Protein AF-A0A485BJ15-F1 (afdb_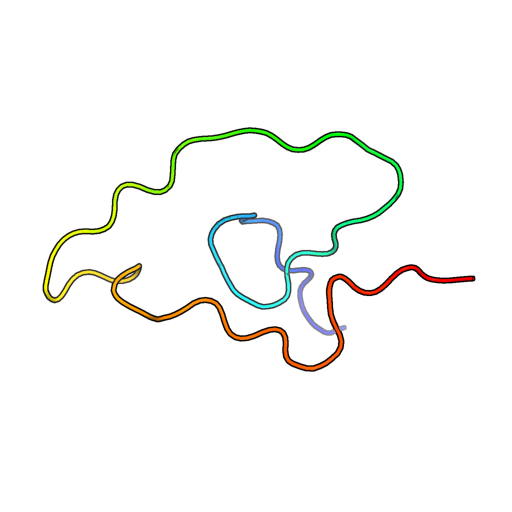monomer)

pLDDT: mean 89.07, std 14.0, range [48.97, 98.38]

Mean predicted aligned error: 4.85 Å

Structure (mmCIF, N/CA/C/O backbone):
data_AF-A0A485BJ15-F1
#
_entry.id   AF-A0A485BJ15-F1
#
loop_
_atom_site.group_PDB
_atom_site.id
_atom_site.type_symbol
_atom_site.label_atom_id
_atom_site.label_alt_id
_atom_site.label_comp_id
_atom_site.label_asym_id
_atom_site.label_entity_id
_atom_site.label_seq_id
_atom_site.pdbx_PDB_ins_code
_atom_site.Cartn_x
_atom_site.Cartn_y
_atom_site.Cartn_z
_atom_site.occupancy
_atom_site.B_iso_or_equiv
_atom_site.auth_seq_id
_atom_site.auth_comp_id
_atom_site.auth_asym_id
_atom_site.auth_atom_id
_atom_site.pdbx_PDB_model_num
ATOM 1 N N . MET A 1 1 ? 14.796 19.682 2.124 1.00 48.97 1 MET A N 1
ATOM 2 C CA . MET A 1 1 ? 14.759 18.305 1.591 1.00 48.97 1 MET A CA 1
ATOM 3 C C . MET A 1 1 ? 13.359 17.765 1.814 1.00 48.97 1 MET A C 1
ATOM 5 O O . MET A 1 1 ? 12.837 18.014 2.892 1.00 48.97 1 MET A O 1
ATOM 9 N N . ALA A 1 2 ? 12.735 17.102 0.837 1.00 57.97 2 ALA A N 1
ATOM 10 C CA . ALA A 1 2 ? 11.516 16.348 1.129 1.00 57.97 2 ALA A CA 1
ATOM 11 C C . ALA A 1 2 ? 11.878 15.247 2.135 1.00 57.97 2 ALA A C 1
ATOM 13 O O . ALA A 1 2 ? 12.888 14.564 1.952 1.00 57.97 2 ALA A O 1
ATOM 14 N N . GLU A 1 3 ? 11.126 15.149 3.223 1.00 63.94 3 GLU A N 1
ATOM 15 C CA . GLU A 1 3 ? 11.332 14.122 4.236 1.00 63.94 3 GLU A CA 1
ATOM 16 C C . GLU A 1 3 ? 11.113 12.747 3.596 1.00 63.94 3 GLU A C 1
ATOM 18 O O . GLU A 1 3 ? 10.157 12.538 2.846 1.00 63.94 3 GLU A O 1
ATOM 23 N N . MET A 1 4 ? 12.059 11.834 3.804 1.00 77.75 4 MET A N 1
ATOM 24 C CA . MET A 1 4 ? 12.004 10.513 3.192 1.00 77.75 4 MET A CA 1
ATOM 25 C C . MET A 1 4 ? 10.942 9.690 3.925 1.00 77.75 4 MET A C 1
ATOM 27 O O . MET A 1 4 ? 11.068 9.461 5.127 1.00 77.75 4 MET A O 1
ATOM 31 N N . GLN A 1 5 ? 9.890 9.271 3.220 1.00 89.31 5 GLN A N 1
ATOM 32 C CA . GLN A 1 5 ? 8.854 8.411 3.791 1.00 89.31 5 GLN A CA 1
ATOM 33 C C . GLN A 1 5 ? 9.442 7.023 4.070 1.00 89.31 5 GLN A C 1
ATOM 35 O O . GLN A 1 5 ? 9.814 6.303 3.142 1.00 89.31 5 GLN A O 1
ATOM 40 N N . ASN A 1 6 ? 9.526 6.664 5.351 1.00 90.94 6 ASN A N 1
ATOM 41 C CA . ASN A 1 6 ? 10.132 5.419 5.821 1.00 90.94 6 ASN A CA 1
ATOM 42 C C . ASN A 1 6 ? 9.100 4.343 6.187 1.00 90.94 6 ASN A C 1
ATOM 44 O O . ASN A 1 6 ? 9.491 3.199 6.406 1.00 90.94 6 ASN A O 1
ATOM 48 N N . ASP A 1 7 ? 7.809 4.679 6.246 1.00 94.50 7 ASP A N 1
ATOM 49 C CA . ASP A 1 7 ? 6.740 3.712 6.485 1.00 94.50 7 ASP A CA 1
ATOM 50 C C . ASP A 1 7 ? 6.348 3.013 5.167 1.00 94.50 7 ASP A C 1
ATOM 52 O O . ASP A 1 7 ? 5.791 3.666 4.278 1.00 94.50 7 ASP A O 1
ATOM 56 N N . PRO A 1 8 ? 6.612 1.699 5.008 1.00 95.12 8 PRO A N 1
ATOM 57 C CA . PRO A 1 8 ? 6.277 0.957 3.792 1.00 95.12 8 PRO A CA 1
ATOM 58 C C . PRO A 1 8 ? 4.773 0.818 3.547 1.00 95.12 8 PRO A C 1
ATOM 60 O O . PRO A 1 8 ? 4.375 0.437 2.443 1.00 95.12 8 P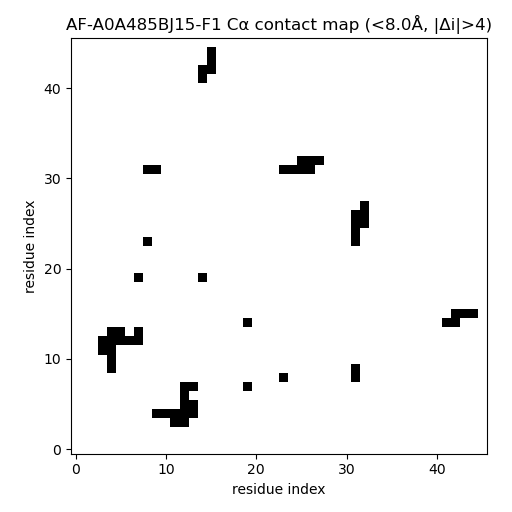RO A O 1
ATOM 63 N N . LEU A 1 9 ? 3.941 1.116 4.548 1.00 97.00 9 LEU A N 1
ATOM 64 C CA . LEU A 1 9 ? 2.489 1.081 4.435 1.00 97.00 9 LEU A CA 1
ATOM 65 C C . LEU A 1 9 ? 1.926 2.357 3.800 1.00 97.00 9 LEU A C 1
ATOM 67 O O . LEU A 1 9 ? 0.778 2.351 3.361 1.00 97.00 9 LEU A O 1
ATOM 71 N N . LEU A 1 10 ? 2.715 3.436 3.718 1.00 95.62 10 LEU A N 1
ATOM 72 C CA . LEU A 1 10 ? 2.267 4.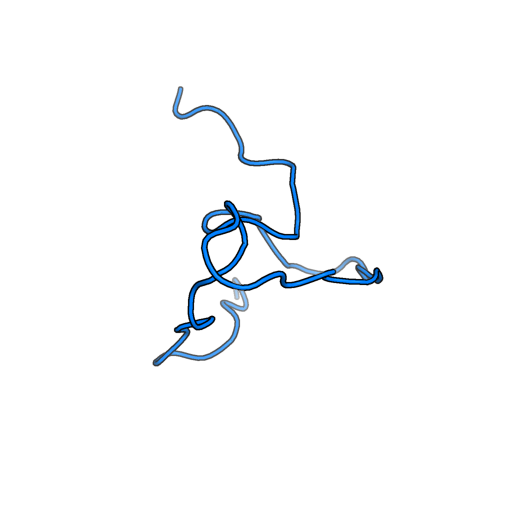731 3.211 1.00 95.62 10 LEU A CA 1
ATOM 73 C C . LEU A 1 10 ? 2.829 5.054 1.814 1.00 95.62 10 LEU A C 1
ATOM 75 O O . LEU A 1 10 ? 3.949 4.660 1.463 1.00 95.62 10 LEU A O 1
ATOM 79 N N . PRO A 1 11 ? 2.078 5.811 0.989 1.00 93.31 11 PRO A N 1
ATOM 80 C CA . PRO A 1 11 ? 2.572 6.289 -0.295 1.00 93.31 11 PRO A CA 1
ATOM 81 C C . PRO A 1 11 ? 3.859 7.105 -0.142 1.00 93.31 11 PRO A C 1
ATOM 83 O O . PRO A 1 11 ? 4.017 7.886 0.794 1.00 93.31 11 PRO A O 1
ATOM 86 N N . GLY A 1 12 ? 4.771 6.947 -1.101 1.00 91.56 12 GLY A N 1
ATOM 87 C CA . GLY A 1 12 ? 6.070 7.623 -1.098 1.00 91.56 12 GLY A CA 1
ATOM 88 C C . GLY A 1 12 ? 7.223 6.780 -0.555 1.00 91.56 12 GLY A C 1
ATOM 89 O O . GLY A 1 12 ? 8.372 7.163 -0.766 1.00 91.56 12 GLY A O 1
ATOM 90 N N . TYR A 1 13 ? 6.957 5.620 0.060 1.00 93.06 13 TYR A N 1
ATOM 91 C CA . TYR A 1 13 ? 8.020 4.676 0.405 1.00 93.06 13 TYR A CA 1
ATOM 92 C C . TYR A 1 13 ? 8.762 4.182 -0.846 1.00 93.06 13 TYR A C 1
ATOM 94 O O . TYR A 1 13 ? 8.152 3.768 -1.838 1.00 93.06 13 TYR A O 1
ATOM 102 N N . SER A 1 14 ? 10.094 4.207 -0.790 1.00 92.12 14 SER A N 1
ATOM 103 C CA . SER A 1 14 ? 10.959 3.836 -1.911 1.00 92.12 14 SER A CA 1
ATOM 104 C C . SER A 1 14 ? 11.282 2.340 -1.896 1.00 92.12 14 SER A C 1
ATOM 106 O O . SER A 1 14 ? 12.189 1.890 -1.196 1.00 92.12 14 SER A O 1
ATOM 108 N N . PHE A 1 15 ? 10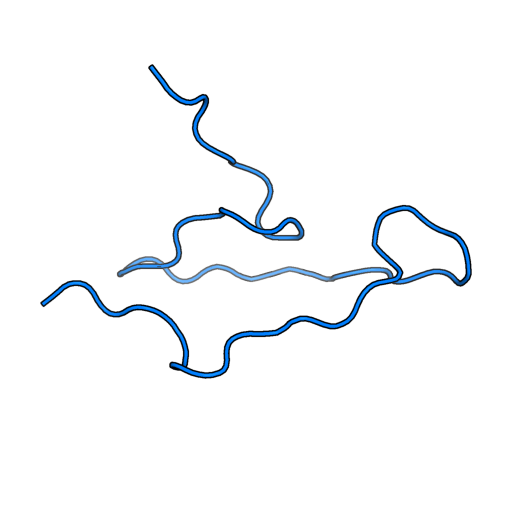.547 1.561 -2.692 1.00 92.44 15 PHE A N 1
ATOM 109 C CA . PHE A 1 15 ? 10.876 0.157 -2.958 1.00 92.44 15 PHE A CA 1
ATOM 110 C C . PHE A 1 15 ? 11.998 0.068 -4.003 1.00 92.44 15 PHE A C 1
ATOM 112 O O . PHE A 1 15 ? 11.914 0.703 -5.052 1.00 92.44 15 PHE A O 1
ATOM 119 N N . ASN A 1 16 ? 13.040 -0.718 -3.723 1.00 91.38 16 ASN A N 1
ATOM 120 C CA . ASN A 1 16 ? 14.157 -0.947 -4.645 1.00 91.38 16 ASN A CA 1
ATOM 121 C C . ASN A 1 16 ? 14.725 -2.372 -4.451 1.00 91.38 16 ASN A C 1
ATOM 123 O O . ASN A 1 16 ? 13.956 -3.317 -4.317 1.00 91.38 16 ASN A O 1
ATOM 127 N N . ALA A 1 17 ? 16.048 -2.546 -4.417 1.00 91.94 17 ALA A N 1
ATOM 128 C CA . ALA A 1 17 ? 16.705 -3.854 -4.414 1.00 91.94 17 ALA A CA 1
ATOM 129 C C . ALA A 1 17 ? 16.501 -4.697 -3.140 1.00 91.94 17 ALA A C 1
ATOM 131 O O . ALA A 1 17 ? 16.704 -5.910 -3.172 1.00 91.94 17 ALA A O 1
ATOM 132 N N . HIS A 1 18 ? 16.136 -4.082 -2.012 1.00 91.62 18 HIS A N 1
ATOM 133 C CA . HIS A 1 18 ? 15.924 -4.810 -0.762 1.00 91.62 18 HIS A CA 1
ATOM 134 C C . HIS A 1 18 ? 14.510 -5.386 -0.687 1.00 91.62 18 HIS A C 1
ATOM 136 O O . HIS A 1 18 ? 13.528 -4.686 -0.935 1.00 91.62 18 HIS A O 1
ATOM 142 N N . LEU A 1 19 ? 14.416 -6.653 -0.277 1.00 95.06 19 LEU A N 1
ATOM 143 C CA . LEU A 1 19 ? 13.146 -7.268 0.086 1.00 95.06 19 LEU A CA 1
ATOM 144 C C . LEU A 1 19 ? 12.534 -6.515 1.274 1.00 95.06 19 LEU A C 1
ATOM 146 O O . LEU A 1 19 ? 13.184 -6.333 2.302 1.00 95.06 19 LEU A O 1
ATOM 150 N N . VAL A 1 20 ? 11.266 -6.135 1.139 1.00 96.00 20 VAL A N 1
ATOM 151 C CA . VAL A 1 20 ? 10.461 -5.533 2.205 1.00 96.00 20 VAL A CA 1
ATOM 152 C C . VAL A 1 20 ? 9.231 -6.408 2.406 1.00 96.00 20 VAL A C 1
ATOM 154 O O . VAL A 1 20 ? 8.538 -6.732 1.443 1.00 96.00 20 VAL A O 1
ATOM 157 N N . ALA A 1 21 ? 8.975 -6.808 3.648 1.00 97.12 21 ALA A N 1
ATOM 158 C CA . ALA A 1 21 ? 7.851 -7.658 4.021 1.00 97.12 21 ALA A CA 1
ATOM 159 C C . ALA A 1 21 ? 7.154 -7.100 5.267 1.00 97.12 21 ALA A C 1
ATOM 161 O O . ALA A 1 21 ? 7.790 -6.459 6.103 1.00 97.12 21 ALA A O 1
ATOM 162 N N . GLY A 1 22 ? 5.852 -7.355 5.392 1.00 96.44 22 GLY A N 1
ATOM 163 C CA . GLY A 1 22 ? 5.039 -6.885 6.510 1.00 96.44 22 GLY A CA 1
ATOM 164 C C . GLY A 1 22 ? 3.564 -7.251 6.349 1.00 96.44 22 GLY A C 1
ATOM 165 O O . GLY A 1 22 ? 3.183 -7.929 5.396 1.00 96.44 22 GLY A O 1
ATOM 166 N N . LEU A 1 23 ? 2.747 -6.786 7.293 1.00 97.94 23 LEU A N 1
ATOM 167 C CA . LEU A 1 23 ? 1.289 -6.875 7.270 1.00 97.94 23 LEU A CA 1
ATOM 168 C C . LEU A 1 23 ? 0.723 -5.453 7.227 1.00 97.94 23 LEU A C 1
ATOM 170 O O . LEU A 1 23 ? 1.152 -4.611 8.012 1.00 97.94 23 LEU A O 1
ATOM 174 N N . THR A 1 24 ? -0.258 -5.211 6.358 1.00 97.81 24 THR A N 1
ATOM 175 C CA . THR A 1 24 ? -1.018 -3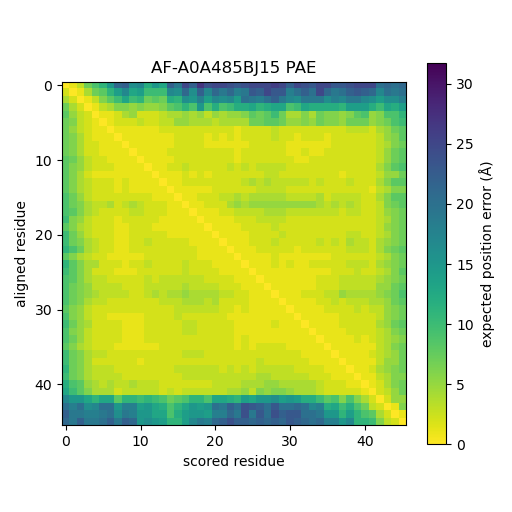.954 6.312 1.00 97.81 24 THR A CA 1
ATOM 176 C C . THR A 1 24 ? -2.386 -4.187 6.964 1.00 97.81 24 THR A C 1
ATOM 178 O O . THR A 1 24 ? -3.286 -4.693 6.290 1.00 97.81 24 THR A O 1
ATOM 181 N N . PRO A 1 25 ? -2.566 -3.898 8.267 1.00 97.62 25 PRO A N 1
ATOM 182 C CA . PRO A 1 25 ? -3.842 -4.098 8.950 1.00 97.62 25 PRO A CA 1
ATOM 183 C C . PRO A 1 25 ? -4.817 -2.971 8.586 1.00 97.62 25 PRO A C 1
ATOM 185 O O . PRO A 1 25 ? -4.894 -1.950 9.263 1.00 97.62 25 PRO A O 1
ATOM 188 N N . ILE A 1 26 ? -5.532 -3.135 7.474 1.00 98.19 26 ILE A N 1
ATOM 189 C CA . ILE A 1 26 ? -6.534 -2.165 7.023 1.00 98.19 26 ILE A CA 1
ATOM 190 C C . ILE A 1 26 ? -7.800 -2.320 7.874 1.00 98.19 26 ILE A C 1
ATOM 192 O O . ILE A 1 26 ? -8.391 -3.399 7.928 1.00 98.19 26 ILE A O 1
ATOM 196 N N . GLU A 1 27 ? -8.229 -1.226 8.498 1.00 98.38 27 GLU A N 1
ATOM 197 C CA . GLU A 1 27 ? -9.496 -1.109 9.222 1.00 98.38 27 GLU A CA 1
ATOM 198 C C . GLU A 1 27 ? -10.360 -0.027 8.566 1.00 98.38 27 GLU A C 1
ATOM 200 O O . GLU A 1 27 ? -9.844 1.026 8.190 1.00 98.38 27 GLU A O 1
ATOM 205 N N . ALA A 1 28 ? -11.668 -0.270 8.438 1.00 97.94 28 ALA A N 1
ATOM 206 C CA . ALA A 1 28 ? -12.589 0.669 7.799 1.00 97.94 28 ALA A CA 1
ATOM 207 C C . ALA A 1 28 ? -12.622 2.020 8.540 1.00 97.94 28 ALA A C 1
ATOM 209 O O . ALA A 1 28 ? -12.851 2.066 9.750 1.00 97.94 28 ALA A O 1
ATOM 210 N N . GLY A 1 29 ? -12.406 3.118 7.813 1.00 97.31 29 GLY A N 1
ATOM 211 C CA . GLY A 1 29 ? -12.278 4.473 8.362 1.00 97.31 29 GLY A CA 1
ATOM 212 C C . GLY A 1 29 ? -10.938 4.765 9.054 1.00 97.31 29 GLY A C 1
ATOM 213 O O . GLY A 1 29 ? -10.761 5.857 9.597 1.00 97.31 29 GLY A O 1
ATOM 214 N N . GLY A 1 30 ? -10.001 3.813 9.051 1.00 97.06 30 GLY A N 1
ATOM 215 C CA . GLY A 1 30 ? -8.644 3.978 9.565 1.00 97.06 30 GLY A CA 1
ATOM 216 C C . GLY A 1 30 ? -7.717 4.727 8.601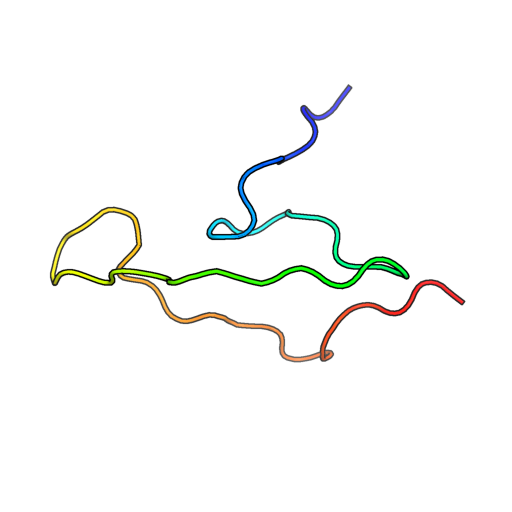 1.00 97.06 30 GLY A C 1
ATOM 217 O O . GLY A 1 30 ? -8.047 5.005 7.452 1.00 97.06 30 GLY A O 1
ATOM 218 N N . TYR A 1 31 ? -6.499 5.030 9.054 1.00 96.62 31 TYR A N 1
ATOM 219 C CA . TYR A 1 31 ? -5.518 5.791 8.262 1.00 96.62 31 TYR A CA 1
ATOM 220 C C . TYR A 1 31 ? -4.910 5.005 7.084 1.00 96.62 31 TYR A C 1
ATOM 222 O O . TYR A 1 31 ? -4.327 5.606 6.183 1.00 96.62 31 TYR A O 1
ATOM 230 N N . LEU A 1 32 ? -5.046 3.675 7.090 1.00 97.56 32 LEU A N 1
ATOM 231 C CA . LEU A 1 32 ? -4.636 2.778 6.003 1.00 97.56 32 LEU A CA 1
ATOM 232 C C . LEU A 1 32 ? -5.790 2.415 5.056 1.00 97.56 32 LEU A C 1
ATOM 234 O O . LEU A 1 32 ? -5.599 1.596 4.160 1.00 97.56 32 LEU A O 1
ATOM 238 N N . ASP A 1 33 ? -6.980 2.992 5.248 1.00 98.06 33 ASP A N 1
ATOM 239 C CA . ASP A 1 33 ? -8.174 2.695 4.451 1.00 98.06 33 ASP A CA 1
ATOM 240 C C . ASP A 1 33 ? -8.149 3.426 3.101 1.00 98.06 33 ASP A C 1
ATOM 242 O O . ASP A 1 33 ? -8.896 4.367 2.834 1.00 98.06 33 ASP A O 1
ATOM 246 N N . PHE A 1 34 ? -7.207 3.026 2.252 1.00 97.56 34 PHE A N 1
ATOM 247 C CA . PHE A 1 34 ? -7.071 3.526 0.894 1.00 97.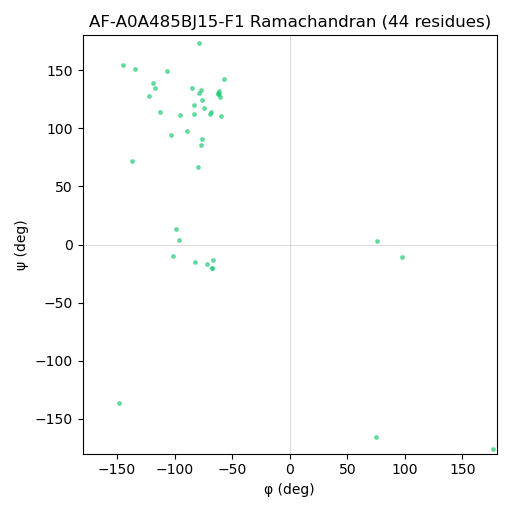56 34 PHE A CA 1
ATOM 248 C C . PHE A 1 34 ? -6.595 2.420 -0.049 1.00 97.56 34 PHE A C 1
ATOM 250 O O . PHE A 1 34 ? -5.926 1.462 0.340 1.00 97.56 34 PHE A O 1
ATOM 257 N N . PHE A 1 35 ? -6.921 2.568 -1.332 1.00 97.69 35 PHE A N 1
ATOM 258 C CA . PHE A 1 35 ? -6.423 1.668 -2.365 1.00 97.69 35 PHE A CA 1
ATOM 259 C C . PHE A 1 35 ? -4.974 2.005 -2.709 1.00 97.69 35 PHE A C 1
ATOM 261 O O . PHE A 1 35 ? -4.629 3.160 -2.961 1.00 97.69 35 PHE A O 1
ATOM 268 N N . ILE A 1 36 ? -4.128 0.978 -2.778 1.00 96.88 36 ILE A N 1
ATOM 269 C CA . ILE A 1 36 ? -2.800 1.112 -3.372 1.00 96.88 36 ILE A CA 1
ATOM 270 C C . ILE A 1 36 ? -2.989 1.314 -4.877 1.00 96.88 36 ILE A C 1
ATOM 272 O O . ILE A 1 36 ? -3.395 0.387 -5.575 1.00 96.88 36 ILE A O 1
ATOM 276 N N . ASP A 1 37 ? -2.656 2.503 -5.373 1.00 96.62 37 ASP A N 1
ATOM 277 C CA . ASP A 1 37 ? -2.698 2.816 -6.800 1.00 96.62 37 ASP A CA 1
ATOM 278 C C . ASP A 1 37 ? -1.285 3.039 -7.354 1.00 96.62 37 ASP A C 1
ATOM 280 O O . ASP A 1 37 ? -0.559 3.958 -6.965 1.00 96.62 37 ASP A O 1
ATOM 284 N N . ARG A 1 38 ? -0.865 2.140 -8.246 1.00 94.44 38 ARG A N 1
ATOM 285 C CA . ARG A 1 38 ? 0.434 2.166 -8.931 1.00 94.44 38 ARG A CA 1
ATOM 286 C C . ARG A 1 38 ? 0.213 1.830 -10.411 1.00 94.44 38 ARG A C 1
ATOM 288 O O . ARG A 1 38 ? 0.586 0.738 -10.842 1.00 94.44 38 ARG A O 1
ATOM 295 N N . PRO A 1 39 ? -0.376 2.739 -11.212 1.00 95.62 39 PRO A N 1
ATOM 296 C CA . PRO A 1 39 ? -0.797 2.437 -12.586 1.00 95.62 39 PRO A CA 1
ATOM 297 C C . PRO A 1 39 ? 0.385 2.170 -13.530 1.00 95.62 39 PRO A C 1
ATOM 299 O O . PRO A 1 39 ? 0.228 1.537 -14.568 1.00 95.62 39 PRO A O 1
ATOM 302 N N . LEU A 1 40 ? 1.583 2.625 -13.149 1.00 94.19 40 LEU A N 1
ATOM 303 C CA . LEU A 1 40 ? 2.842 2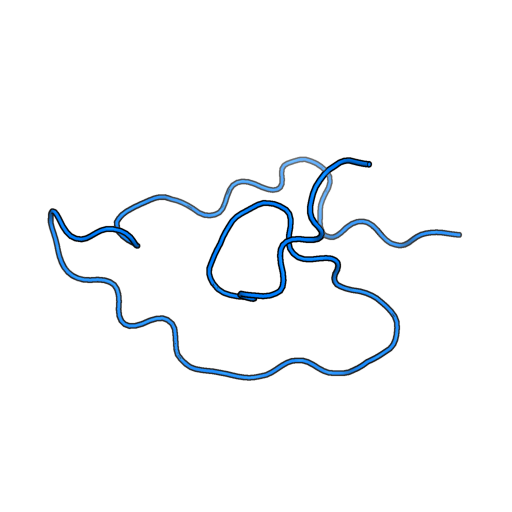.397 -13.863 1.00 94.19 40 LEU A CA 1
ATOM 304 C C . LEU A 1 40 ? 3.674 1.253 -13.252 1.00 94.19 40 LEU A C 1
ATOM 306 O O . LEU A 1 40 ? 4.859 1.120 -13.549 1.00 94.19 40 LEU A O 1
ATOM 310 N N . GLY A 1 41 ? 3.075 0.446 -12.373 1.00 92.56 41 GLY A N 1
ATOM 311 C CA . GLY A 1 41 ? 3.759 -0.618 -11.645 1.00 92.56 41 GLY A CA 1
ATOM 312 C C . GLY A 1 41 ? 4.650 -0.110 -10.506 1.00 92.56 41 GLY A C 1
ATOM 313 O O . GLY A 1 41 ? 4.553 1.029 -10.045 1.00 92.56 41 GLY A O 1
ATOM 314 N N . MET A 1 42 ? 5.518 -0.990 -10.006 1.00 90.12 42 MET A N 1
ATOM 315 C CA . MET A 1 42 ? 6.522 -0.637 -9.002 1.00 90.12 42 MET A CA 1
ATOM 316 C C . MET A 1 42 ? 7.725 -0.033 -9.715 1.00 90.12 42 MET A C 1
ATOM 318 O O . MET A 1 42 ? 8.310 -0.670 -10.586 1.00 90.12 42 MET A O 1
ATOM 322 N N . LYS A 1 43 ? 8.062 1.214 -9.377 1.00 73.19 43 LYS A N 1
ATOM 323 C CA . LYS A 1 43 ? 9.146 1.948 -10.027 1.00 73.19 43 LYS A CA 1
ATOM 324 C C . LYS A 1 43 ? 10.454 1.180 -9.840 1.00 73.19 43 LYS A C 1
ATOM 326 O O . LYS A 1 43 ? 10.975 1.099 -8.734 1.00 73.19 43 LYS A O 1
ATOM 331 N N . VAL A 1 44 ? 10.974 0.633 -10.927 1.00 54.34 44 VAL A N 1
ATOM 332 C CA . VAL A 1 44 ? 12.325 0.095 -10.989 1.00 54.34 44 VAL A CA 1
ATOM 333 C C . VAL A 1 44 ? 13.189 1.217 -11.554 1.00 54.34 44 VAL A C 1
ATOM 335 O O . VAL A 1 44 ? 12.986 1.640 -12.688 1.00 54.34 44 VAL A O 1
ATOM 338 N N . LEU A 1 45 ? 14.077 1.779 -10.736 1.00 52.69 45 LEU A N 1
ATOM 339 C CA . LEU A 1 45 ? 15.066 2.749 -11.2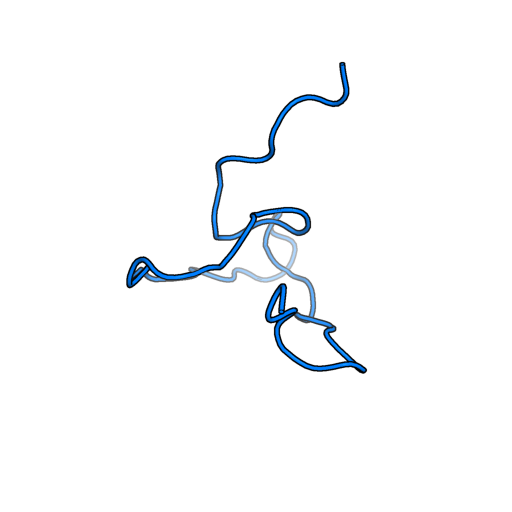02 1.00 52.69 45 LEU A CA 1
ATOM 340 C C . LEU A 1 45 ? 16.173 1.986 -11.941 1.00 52.69 45 LEU A C 1
ATOM 342 O O . LEU A 1 45 ? 17.135 1.557 -11.308 1.00 52.69 45 LEU A O 1
ATOM 346 N N . PHE A 1 46 ? 16.023 1.819 -13.253 1.00 53.72 46 PHE A N 1
ATOM 347 C CA . PHE A 1 46 ? 17.136 1.602 -14.177 1.00 53.72 46 PHE A CA 1
ATOM 348 C C . PHE A 1 46 ? 17.061 2.655 -15.281 1.00 53.72 46 PHE A C 1
ATOM 350 O O . PHE A 1 46 ? 15.930 2.917 -15.755 1.00 53.72 46 PHE A O 1
#

Foldseek 3Di:
DPDQDPDPLDPRHQDEDDDDDDDDPDDVVDPSPDDDDDPVPRDYDD

Radius of gyration: 12.2 Å; Cα contacts (8 Å, |Δi|>4): 29; chains: 1; bounding box: 30×26×24 Å

Organism: Kluyvera cryocrescens (NCBI:txid580)

Sequence (46 aa):
MAEMQNDPLLPGYSFNAHLVAGLTPIEAGGYLDFFIDRPLGMKVLF

Solvent-accessible surface area (backbone atoms only — not comparable to full-atom values): 3539 Å² total; per-residue (Å²): 128,85,79,79,49,80,52,82,89,44,90,74,36,83,68,66,95,67,92,82,86,86,83,82,87,64,41,93,90,41,98,60,60,66,82,90,83,55,95,83,54,81,70,73,95,123

Secondary structure (DSSP, 8-state):
-PPP---TTSTT----SS---------TTSTT-S----TT-S----